Protein AF-R7U9H9-F1 (afdb_monomer_lite)

Foldseek 3Di:
DPDPPDD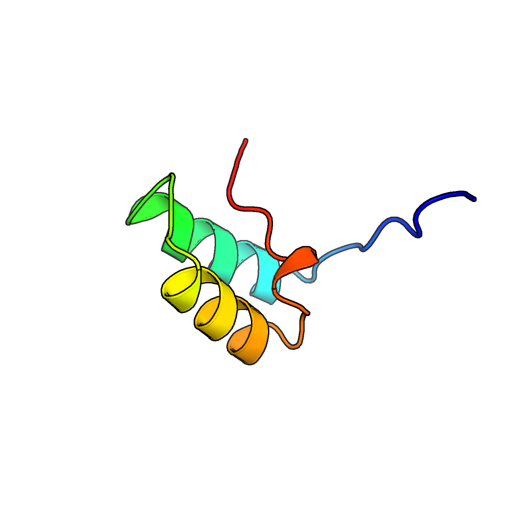ADPVLVVLLVVVLVVPLDDDQVRLCVSCVVRVHHSVPRDNHD

Organism: Capitella teleta (NCBI:txid283909)

Secondary structure (DSSP, 8-state):
-PPP-----HHHHHHHHHHHHH-SS--HHHHHHHHHHHT--GGG-----

Structure (mmCIF, N/CA/C/O backbone):
data_AF-R7U9H9-F1
#
_entry.id   AF-R7U9H9-F1
#
loop_
_atom_site.group_PDB
_atom_site.id
_atom_site.type_symbol
_atom_site.label_atom_id
_atom_site.label_alt_id
_atom_site.label_comp_id
_atom_site.label_asym_id
_atom_site.label_entity_id
_atom_site.label_seq_id
_atom_site.pdbx_PDB_ins_code
_atom_site.Cartn_x
_atom_site.Cartn_y
_atom_site.Cartn_z
_atom_site.occupancy
_atom_site.B_iso_or_equiv
_atom_site.auth_seq_id
_atom_site.auth_comp_id
_atom_site.auth_asym_id
_atom_site.auth_atom_id
_atom_site.pdbx_PDB_m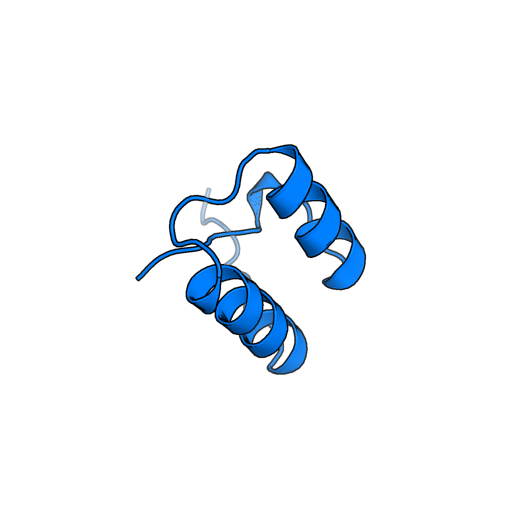odel_num
ATOM 1 N N . LYS A 1 1 ? 6.719 -16.437 16.711 1.00 58.84 1 LYS A N 1
ATOM 2 C CA . LYS A 1 1 ? 6.334 -15.000 16.740 1.00 58.84 1 LYS A CA 1
ATOM 3 C C . LYS A 1 1 ? 5.000 -14.856 16.004 1.00 58.84 1 LYS A C 1
ATOM 5 O O . LYS A 1 1 ? 4.996 -14.976 14.786 1.00 58.84 1 LYS A O 1
ATOM 10 N N . ARG A 1 2 ? 3.863 -14.743 16.712 1.00 52.75 2 ARG A N 1
ATOM 11 C CA . ARG A 1 2 ? 2.545 -14.566 16.068 1.00 52.75 2 ARG A CA 1
ATOM 12 C C . ARG A 1 2 ? 2.608 -13.278 15.240 1.00 52.75 2 ARG A C 1
ATOM 14 O O . ARG A 1 2 ? 2.888 -12.224 15.800 1.00 52.75 2 ARG A O 1
ATOM 21 N N . ARG A 1 3 ? 2.451 -13.365 13.914 1.00 59.00 3 ARG A N 1
ATOM 22 C CA . ARG A 1 3 ? 2.288 -12.171 13.072 1.00 59.00 3 ARG A CA 1
ATOM 23 C C . ARG A 1 3 ? 1.034 -11.468 13.583 1.00 59.00 3 ARG A C 1
ATOM 25 O O . ARG A 1 3 ? -0.031 -12.079 13.572 1.00 59.00 3 ARG A O 1
ATOM 32 N N . ASN A 1 4 ? 1.177 -10.241 14.078 1.00 59.75 4 ASN A N 1
ATOM 33 C CA . ASN A 1 4 ? 0.036 -9.409 14.445 1.00 59.75 4 ASN A CA 1
ATOM 34 C C . ASN A 1 4 ? -0.893 -9.378 13.232 1.00 59.75 4 ASN A C 1
ATOM 36 O O . ASN A 1 4 ? -0.472 -8.973 12.146 1.00 59.75 4 ASN A O 1
ATOM 40 N N . ARG A 1 5 ? -2.107 -9.909 13.388 1.00 62.84 5 ARG A N 1
ATOM 41 C CA . ARG A 1 5 ? -3.105 -9.926 12.325 1.00 62.84 5 ARG A CA 1
ATOM 42 C C . ARG A 1 5 ? -3.479 -8.470 12.080 1.00 62.84 5 ARG A C 1
ATOM 44 O O . ARG A 1 5 ? -4.146 -7.864 12.909 1.00 62.84 5 ARG A O 1
ATOM 51 N N . THR A 1 6 ? -2.957 -7.888 11.009 1.00 70.75 6 THR A N 1
ATOM 52 C CA . THR A 1 6 ? -3.326 -6.537 10.600 1.00 70.75 6 THR A CA 1
ATOM 53 C C . THR A 1 6 ? -4.763 -6.610 10.094 1.00 70.75 6 THR A C 1
ATOM 55 O O . THR A 1 6 ? -5.026 -7.274 9.097 1.00 70.75 6 THR A O 1
ATOM 58 N N . THR A 1 7 ? -5.705 -6.009 10.815 1.00 82.50 7 THR A N 1
ATOM 59 C CA . THR A 1 7 ? -7.045 -5.729 10.291 1.00 82.50 7 THR A CA 1
ATOM 60 C C . THR A 1 7 ? -6.962 -4.454 9.471 1.00 82.50 7 THR A C 1
ATOM 62 O O . THR A 1 7 ? -6.649 -3.398 10.019 1.00 82.50 7 THR A O 1
ATOM 65 N N . PHE A 1 8 ? -7.198 -4.567 8.166 1.00 87.50 8 PHE A N 1
ATOM 66 C CA . PHE A 1 8 ? -7.305 -3.409 7.288 1.00 87.50 8 PHE A CA 1
ATOM 67 C C . PHE A 1 8 ? -8.610 -2.658 7.559 1.00 87.50 8 PHE A C 1
ATOM 69 O O . PHE A 1 8 ? -9.620 -3.261 7.924 1.00 87.50 8 PHE A O 1
ATOM 76 N N . THR A 1 9 ? -8.584 -1.339 7.399 1.00 91.75 9 THR A N 1
ATOM 77 C CA . THR A 1 9 ? -9.801 -0.521 7.415 1.00 91.75 9 THR A CA 1
ATOM 78 C C . THR A 1 9 ? -10.581 -0.719 6.114 1.00 91.75 9 THR A C 1
ATOM 80 O O . THR A 1 9 ? -10.003 -1.124 5.104 1.00 91.75 9 THR A O 1
ATOM 83 N N . SER A 1 10 ? -11.877 -0.390 6.098 1.00 91.81 10 SER A N 1
ATOM 84 C CA . SER A 1 10 ? -12.693 -0.475 4.874 1.00 91.81 10 SER A CA 1
ATOM 85 C C . SER A 1 10 ? -12.074 0.308 3.713 1.00 91.81 10 SER A C 1
ATOM 87 O O . SER A 1 10 ? -11.953 -0.220 2.617 1.00 91.81 10 SER A O 1
ATOM 89 N N . PHE A 1 11 ? -11.558 1.511 3.985 1.00 93.31 11 PHE A N 1
ATOM 90 C CA . PHE A 1 11 ? -10.850 2.328 2.996 1.00 93.31 11 PHE A CA 1
ATOM 91 C C . PHE A 1 11 ? -9.639 1.609 2.379 1.00 93.31 11 PHE A C 1
ATOM 93 O O . PHE A 1 11 ? -9.443 1.637 1.167 1.00 93.31 11 PHE A O 1
ATOM 100 N N . GLN A 1 12 ? -8.824 0.945 3.204 1.00 92.31 12 GLN A N 1
ATOM 101 C CA . GLN A 1 12 ? -7.656 0.210 2.713 1.00 92.31 12 GLN A CA 1
ATOM 102 C C . GLN A 1 12 ? -8.070 -0.968 1.824 1.00 92.31 12 GLN A C 1
ATOM 104 O O . GLN A 1 12 ? -7.429 -1.213 0.806 1.00 92.31 12 GLN A O 1
ATOM 109 N N . LEU A 1 13 ? -9.148 -1.673 2.185 1.00 91.56 13 LEU A N 1
ATOM 110 C CA . LEU A 1 13 ? -9.687 -2.772 1.384 1.00 91.56 13 LEU A CA 1
ATOM 111 C C . LEU A 1 13 ? -10.217 -2.278 0.032 1.00 91.56 1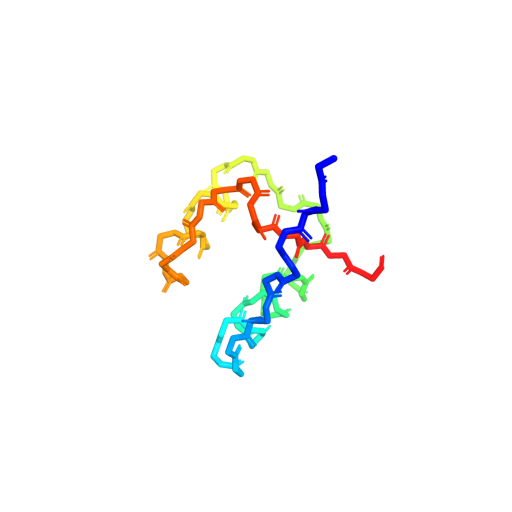3 LEU A C 1
ATOM 113 O O . LEU A 1 13 ? -9.881 -2.867 -0.990 1.00 91.56 13 LEU A O 1
ATOM 117 N N . GLU A 1 14 ? -10.966 -1.173 0.011 1.00 93.00 14 GLU A N 1
ATOM 118 C CA . GL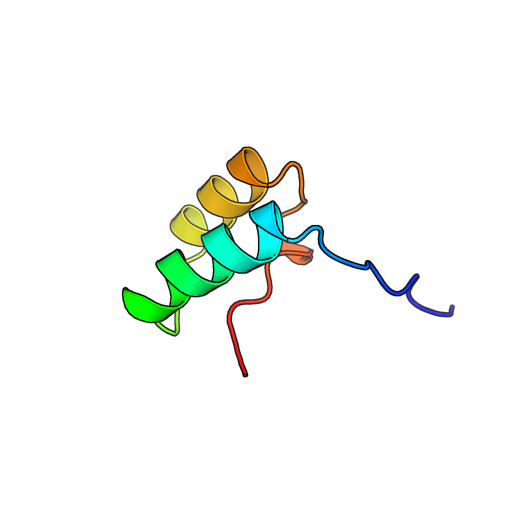U A 1 14 ? -11.488 -0.572 -1.224 1.00 93.00 14 GLU A CA 1
ATOM 119 C C . GLU A 1 14 ? -10.365 -0.154 -2.187 1.00 93.00 14 GLU A C 1
ATOM 121 O O . GLU A 1 14 ? -10.440 -0.414 -3.390 1.00 93.00 14 GLU A O 1
ATOM 126 N N . GLU A 1 15 ? -9.290 0.459 -1.680 1.00 92.88 15 GLU A N 1
ATOM 127 C CA . GLU A 1 15 ? -8.140 0.818 -2.517 1.00 92.88 15 GLU A CA 1
ATOM 128 C C . GLU A 1 15 ? -7.402 -0.424 -3.045 1.00 92.88 15 GLU A C 1
ATOM 130 O O . GLU A 1 15 ? -7.013 -0.453 -4.217 1.00 92.88 15 GLU A O 1
ATOM 135 N N . MET A 1 16 ? -7.235 -1.465 -2.218 1.00 91.31 16 MET A N 1
ATOM 136 C CA . MET A 1 16 ? -6.639 -2.740 -2.642 1.00 91.31 16 MET A CA 1
ATOM 137 C C . MET A 1 16 ? -7.478 -3.421 -3.730 1.00 91.31 16 MET A C 1
ATOM 139 O O . MET A 1 16 ? -6.930 -3.860 -4.742 1.00 91.31 16 MET A O 1
ATOM 143 N N . GLU A 1 17 ? -8.799 -3.457 -3.566 1.00 91.56 17 GLU A N 1
ATOM 144 C CA . GLU A 1 17 ? -9.730 -4.042 -4.531 1.00 91.56 17 GLU A CA 1
ATOM 145 C C . GLU A 1 17 ? -9.742 -3.260 -5.850 1.00 91.56 17 GLU A C 1
ATOM 147 O O . GLU A 1 17 ? -9.685 -3.854 -6.929 1.00 91.56 17 GLU A O 1
ATOM 152 N N . ARG A 1 18 ? -9.694 -1.922 -5.795 1.00 91.50 18 ARG A N 1
ATOM 153 C CA . ARG A 1 18 ? -9.581 -1.081 -6.996 1.00 91.50 18 ARG A CA 1
ATOM 154 C C . ARG A 1 18 ? -8.305 -1.371 -7.788 1.00 91.50 18 ARG A C 1
ATOM 156 O O . ARG A 1 18 ? -8.331 -1.340 -9.019 1.00 91.50 18 ARG A O 1
ATOM 163 N N . VAL A 1 19 ? -7.176 -1.607 -7.115 1.00 90.88 19 VAL A N 1
ATOM 164 C CA . VAL A 1 19 ? -5.929 -1.996 -7.795 1.00 90.88 19 VAL A CA 1
ATOM 165 C C . VAL A 1 19 ? -6.058 -3.397 -8.384 1.00 90.88 19 VAL A C 1
ATOM 167 O O . VAL A 1 19 ? -5.701 -3.586 -9.546 1.00 90.88 19 VAL A O 1
ATOM 170 N N . PHE A 1 20 ? -6.635 -4.336 -7.635 1.00 89.19 20 PHE A N 1
ATOM 171 C CA . PHE A 1 20 ? -6.846 -5.709 -8.088 1.00 89.19 20 PHE A CA 1
ATOM 172 C C . PHE A 1 20 ? -7.702 -5.787 -9.361 1.00 89.19 20 PHE A C 1
ATOM 174 O O . PHE A 1 20 ? -7.341 -6.492 -10.299 1.00 89.19 20 PHE A O 1
ATOM 181 N N . GLN A 1 21 ? -8.771 -4.986 -9.451 1.00 90.31 21 GLN A N 1
ATOM 182 C CA . GLN A 1 21 ? -9.611 -4.892 -10.654 1.00 90.31 21 GLN A CA 1
ATOM 183 C C . GLN A 1 21 ? -8.847 -4.426 -11.903 1.00 90.31 21 GLN A C 1
ATOM 185 O O . GLN A 1 21 ? -9.228 -4.768 -13.020 1.00 90.31 21 GLN A O 1
ATOM 190 N N . LYS A 1 22 ? -7.780 -3.634 -11.737 1.00 90.31 22 LYS A N 1
ATOM 191 C CA . LYS A 1 22 ? -6.930 -3.188 -12.852 1.00 90.31 22 LYS A CA 1
ATOM 192 C C . LYS A 1 22 ? -5.872 -4.221 -13.207 1.00 90.31 22 LYS A C 1
ATOM 194 O O . LYS A 1 22 ? -5.561 -4.407 -14.379 1.00 90.31 22 LYS A O 1
ATOM 199 N N . THR A 1 23 ? -5.272 -4.834 -12.194 1.00 88.38 23 THR A N 1
ATOM 200 C CA . THR A 1 23 ? -4.259 -5.868 -12.359 1.00 88.38 23 THR A CA 1
ATOM 201 C C . THR A 1 23 ? -4.195 -6.747 -11.120 1.00 88.38 23 THR A C 1
ATOM 203 O O . THR A 1 23 ? -4.075 -6.270 -9.993 1.00 88.38 23 THR A O 1
ATOM 206 N N . HIS A 1 24 ? -4.207 -8.057 -11.345 1.00 86.75 24 HIS A N 1
ATOM 207 C CA . HIS A 1 24 ? -4.054 -9.049 -10.284 1.00 86.75 24 HIS A CA 1
ATOM 208 C C . HIS A 1 24 ? -2.590 -9.179 -9.834 1.00 86.75 24 HIS A C 1
ATOM 210 O O . HIS A 1 24 ? -2.317 -9.702 -8.759 1.00 86.75 24 HIS A O 1
ATOM 216 N N . TYR A 1 25 ? -1.648 -8.681 -10.644 1.00 88.81 25 TYR A N 1
ATOM 217 C CA . TYR A 1 25 ? -0.211 -8.740 -10.385 1.00 88.81 25 TYR A CA 1
ATOM 218 C C . TYR A 1 25 ? 0.407 -7.344 -10.524 1.00 88.81 25 TYR A C 1
ATOM 220 O O . TYR A 1 25 ? 1.138 -7.080 -11.481 1.00 88.81 25 TYR A O 1
ATOM 228 N N . PRO A 1 26 ? 0.094 -6.412 -9.606 1.00 89.62 26 PRO A N 1
ATOM 229 C CA . PRO A 1 26 ? 0.738 -5.108 -9.602 1.00 89.62 26 PRO A CA 1
ATOM 230 C C . PRO A 1 26 ? 2.233 -5.266 -9.324 1.00 89.62 26 PRO A C 1
ATOM 232 O O . PRO A 1 26 ? 2.640 -6.031 -8.442 1.00 89.62 26 PRO A O 1
ATOM 235 N N . ASP A 1 27 ? 3.046 -4.528 -10.073 1.00 91.88 27 ASP A N 1
ATOM 236 C CA . ASP A 1 27 ? 4.490 -4.467 -9.868 1.00 91.88 27 ASP A CA 1
ATOM 237 C C . ASP A 1 27 ? 4.859 -3.768 -8.544 1.00 91.88 27 ASP A C 1
ATOM 239 O O . ASP A 1 27 ? 4.002 -3.299 -7.789 1.00 91.88 27 ASP A O 1
ATOM 243 N N . VAL A 1 28 ? 6.159 -3.733 -8.234 1.00 91.44 28 VAL A N 1
ATOM 244 C CA . VAL A 1 28 ? 6.679 -3.128 -6.995 1.00 91.44 28 VAL A CA 1
ATOM 245 C C . VAL A 1 28 ? 6.248 -1.666 -6.874 1.00 91.44 28 VAL A C 1
ATOM 247 O O . VAL A 1 28 ? 5.777 -1.254 -5.820 1.00 91.44 28 VAL A O 1
ATOM 250 N N . TYR A 1 29 ? 6.329 -0.904 -7.963 1.00 93.38 29 TYR A N 1
ATOM 251 C CA . TYR A 1 29 ? 6.008 0.519 -7.966 1.00 93.38 29 TYR A CA 1
ATOM 252 C C . TYR A 1 29 ? 4.517 0.778 -7.699 1.00 93.38 29 TYR A C 1
ATOM 254 O O . TYR A 1 29 ? 4.151 1.650 -6.906 1.00 93.38 29 TYR A O 1
ATOM 262 N N . ALA A 1 30 ? 3.632 -0.010 -8.311 1.00 92.06 30 ALA A N 1
ATOM 263 C CA . ALA A 1 30 ? 2.197 0.061 -8.071 1.00 92.06 30 ALA A CA 1
ATOM 264 C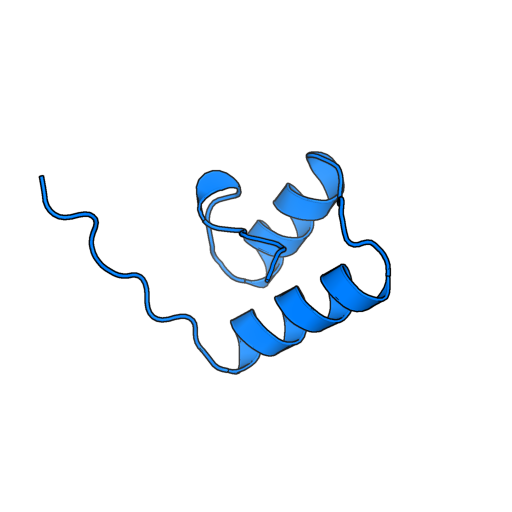 C . ALA A 1 30 ? 1.843 -0.289 -6.615 1.00 92.06 30 ALA A C 1
ATOM 266 O O . ALA A 1 30 ? 0.992 0.372 -6.009 1.00 92.06 30 ALA A O 1
ATOM 267 N N . ARG A 1 31 ? 2.518 -1.285 -6.024 1.00 93.12 31 ARG A N 1
ATOM 268 C CA . ARG A 1 31 ? 2.319 -1.646 -4.611 1.00 93.12 31 ARG A CA 1
ATOM 269 C C . ARG A 1 31 ? 2.854 -0.586 -3.653 1.00 93.12 31 ARG A C 1
ATOM 271 O O . ARG A 1 31 ? 2.186 -0.302 -2.663 1.00 93.12 31 ARG A O 1
ATOM 278 N N . GLU A 1 32 ? 3.989 0.043 -3.948 1.00 94.94 32 GLU A N 1
ATOM 279 C CA . GLU A 1 32 ? 4.524 1.155 -3.149 1.00 94.94 32 GLU A CA 1
ATOM 280 C C . GLU A 1 32 ? 3.568 2.351 -3.125 1.00 94.94 32 GLU A C 1
ATOM 282 O O . GLU A 1 32 ? 3.268 2.887 -2.058 1.00 94.94 32 GLU A O 1
ATOM 287 N N . GLN A 1 33 ? 3.007 2.733 -4.275 1.00 94.31 33 GLN A N 1
ATOM 288 C CA . GLN A 1 33 ? 2.012 3.806 -4.326 1.00 94.31 33 GLN A CA 1
ATOM 289 C C . GLN A 1 33 ? 0.750 3.479 -3.522 1.00 94.31 33 GLN A C 1
ATOM 291 O O . GLN A 1 33 ? 0.222 4.342 -2.817 1.00 94.31 33 GLN A O 1
ATOM 296 N N . LEU A 1 34 ? 0.259 2.241 -3.614 1.00 93.31 34 LEU A N 1
ATOM 297 C CA . LEU A 1 34 ? -0.890 1.792 -2.833 1.00 93.31 34 LEU A CA 1
ATOM 298 C C . LEU A 1 34 ? -0.581 1.802 -1.328 1.00 93.31 34 LEU A C 1
ATOM 300 O O . LEU A 1 34 ? -1.408 2.250 -0.534 1.00 93.31 34 LEU A O 1
ATOM 304 N N . ALA A 1 35 ? 0.623 1.378 -0.943 1.00 93.62 35 ALA A N 1
ATOM 305 C CA . ALA A 1 35 ? 1.091 1.398 0.438 1.00 93.62 35 ALA A CA 1
ATOM 306 C C . ALA A 1 35 ? 1.096 2.824 1.006 1.00 93.62 35 ALA A C 1
ATOM 308 O O . ALA A 1 35 ? 0.556 3.050 2.089 1.00 93.62 35 ALA A O 1
ATOM 309 N N . LEU A 1 36 ? 1.610 3.794 0.241 1.00 94.62 36 LEU A N 1
ATOM 310 C CA . LEU A 1 36 ? 1.611 5.208 0.620 1.00 94.62 36 LEU A CA 1
ATOM 311 C C . LEU A 1 36 ? 0.192 5.749 0.836 1.00 94.62 36 LEU A C 1
ATOM 313 O O . LEU A 1 36 ? -0.062 6.403 1.843 1.00 94.62 36 LEU A O 1
ATOM 317 N N . ARG A 1 37 ? -0.752 5.440 -0.064 1.00 92.44 37 ARG A N 1
ATOM 318 C CA . ARG A 1 37 ? -2.161 5.867 0.069 1.00 92.44 37 ARG A CA 1
ATOM 319 C C . ARG A 1 37 ? -2.860 5.235 1.268 1.00 92.44 37 ARG A C 1
ATOM 321 O O . ARG A 1 37 ? -3.671 5.882 1.920 1.00 92.44 37 ARG A O 1
ATOM 328 N N . CYS A 1 38 ? -2.547 3.974 1.548 1.00 92.50 38 CYS A N 1
ATOM 329 C CA . CYS A 1 38 ? -3.142 3.210 2.638 1.00 92.50 38 CYS A CA 1
ATOM 330 C C . CYS A 1 38 ? -2.442 3.422 3.988 1.00 92.50 38 CYS A C 1
ATOM 332 O O . CYS A 1 38 ? -2.878 2.830 4.976 1.00 92.50 38 CYS A O 1
ATOM 334 N N . SER A 1 39 ? -1.367 4.216 4.056 1.00 92.62 39 SER A N 1
ATOM 335 C CA . SER A 1 39 ? -0.494 4.326 5.236 1.00 92.62 39 SER A CA 1
ATOM 336 C C . SER A 1 39 ? -0.001 2.956 5.732 1.00 92.62 39 SER A C 1
ATOM 338 O O . SER A 1 39 ? -0.008 2.654 6.927 1.00 92.62 39 SER A O 1
ATOM 340 N N . LEU A 1 40 ? 0.401 2.102 4.791 1.00 90.12 40 LEU A N 1
ATOM 341 C CA . LEU A 1 40 ? 0.945 0.763 5.014 1.00 90.12 40 LEU A CA 1
ATOM 342 C C . LEU A 1 40 ? 2.388 0.684 4.505 1.00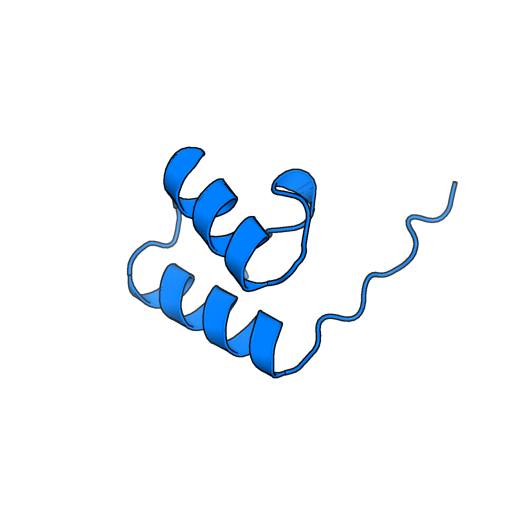 90.12 40 LEU A C 1
ATOM 344 O O . LEU A 1 40 ? 2.858 1.551 3.773 1.00 90.12 40 LEU A O 1
ATOM 348 N N . THR A 1 41 ? 3.097 -0.387 4.860 1.00 89.31 41 THR A N 1
ATOM 349 C CA . THR A 1 41 ? 4.333 -0.754 4.156 1.00 89.31 41 THR A CA 1
ATOM 350 C C . THR A 1 41 ? 4.005 -1.606 2.931 1.00 89.31 41 THR A C 1
ATOM 352 O O . THR A 1 41 ? 3.010 -2.332 2.933 1.00 89.31 41 THR A O 1
ATOM 355 N N . GLU A 1 42 ? 4.850 -1.568 1.897 1.00 89.00 42 GLU A N 1
ATOM 356 C CA . GLU A 1 42 ? 4.679 -2.389 0.684 1.00 89.00 42 GLU A CA 1
ATOM 357 C C . GLU A 1 42 ? 4.526 -3.881 1.028 1.00 89.00 42 GLU A C 1
ATOM 359 O O . GLU A 1 42 ? 3.592 -4.529 0.570 1.00 89.00 42 GLU A O 1
ATOM 364 N N . ALA A 1 43 ? 5.309 -4.388 1.986 1.00 86.44 43 ALA A N 1
ATOM 365 C CA . ALA A 1 43 ? 5.225 -5.768 2.475 1.00 86.44 43 ALA A CA 1
ATOM 366 C C . ALA A 1 43 ? 3.912 -6.125 3.220 1.00 86.44 43 ALA A C 1
ATOM 368 O O . ALA A 1 43 ? 3.740 -7.257 3.699 1.00 86.44 43 ALA A O 1
ATOM 369 N N . ARG A 1 44 ? 3.015 -5.155 3.436 1.00 85.94 44 ARG A N 1
ATOM 370 C CA . ARG A 1 44 ? 1.648 -5.352 3.950 1.00 85.94 44 ARG A CA 1
ATOM 371 C C . ARG A 1 44 ? 0.593 -5.234 2.852 1.00 85.94 44 ARG A C 1
ATOM 373 O O . ARG A 1 44 ? -0.529 -5.666 3.090 1.00 85.94 44 ARG A O 1
ATOM 380 N N . VAL A 1 45 ? 0.936 -4.699 1.681 1.00 86.69 45 VAL A N 1
ATOM 381 C CA . VAL A 1 45 ? 0.054 -4.662 0.513 1.00 86.69 45 VAL A CA 1
ATOM 382 C C . VAL A 1 45 ? 0.002 -6.064 -0.087 1.00 86.69 45 VAL A C 1
ATOM 384 O O . VAL A 1 45 ? 0.910 -6.498 -0.792 1.00 86.69 45 VAL A O 1
ATOM 387 N N . GLN A 1 46 ? -1.062 -6.796 0.230 1.00 80.38 46 GLN A N 1
ATOM 388 C CA . GLN A 1 46 ? -1.383 -8.059 -0.424 1.00 80.38 46 GLN A CA 1
ATOM 389 C C . GLN A 1 46 ? -2.499 -7.807 -1.424 1.00 80.38 46 GLN A C 1
ATOM 391 O O . GLN A 1 46 ? -3.547 -7.276 -1.073 1.00 80.38 46 GLN A O 1
ATOM 396 N N . VAL A 1 47 ? -2.252 -8.181 -2.671 1.00 69.56 47 VAL A N 1
ATOM 397 C CA . VAL A 1 47 ? -3.202 -8.030 -3.771 1.00 69.56 47 VAL A CA 1
ATOM 398 C C . VAL A 1 47 ? -3.460 -9.451 -4.245 1.00 69.56 47 VAL A C 1
ATOM 400 O O . VAL A 1 47 ? -2.616 -10.047 -4.907 1.00 69.56 47 VAL A O 1
ATOM 403 N N . GLY A 1 48 ? -4.537 -10.052 -3.747 1.00 64.81 48 GLY A N 1
ATOM 404 C CA . GLY A 1 48 ? -4.854 -11.454 -3.992 1.00 64.81 48 GLY A CA 1
ATOM 405 C C . GLY A 1 48 ? -6.075 -11.921 -3.207 1.00 64.81 48 GLY A C 1
ATOM 406 O O . GLY A 1 48 ? -6.247 -11.547 -2.045 1.00 64.81 48 GLY A O 1
ATOM 407 N N . LEU A 1 49 ? -6.893 -12.744 -3.863 1.00 51.97 49 LEU A N 1
ATOM 408 C CA . LEU A 1 49 ? -7.630 -13.823 -3.206 1.00 51.97 49 LEU A CA 1
ATOM 409 C C . LEU A 1 49 ? -6.662 -14.972 -2.899 1.00 51.97 49 LEU A C 1
ATOM 411 O O . LEU A 1 49 ? -5.734 -15.179 -3.717 1.00 51.97 49 LEU A O 1
#

Radius of gyration: 10.64 Å; chains: 1; bounding box: 19×21×30 Å

Sequence (49 aa):
KRRNRTTFTSFQLEEMERVFQKTHYPDVYAREQLALRCSLTEARVQVGL

InterPro domains:
  IPR001356 Homeodomain [PF00046] (2-47)
  IPR001356 Homeodomain [PS50071] (1-49)
  IPR001356 Homeodomain [SM00389] (1-49)
  IPR001356 Homeodomain [cd00086] (2-47)
  IPR009057 Homedomain-like superfamily [SSF46689] (1-47)
  IPR050649 Paired Homeobox Transcription Factors [PTHR24329] (1-47)

pLDDT: mean 85.18, std 12.04, range [51.97, 94.94]